Protein AF-A0A101X2W8-F1 (afdb_monomer_lite)

pLDDT: mean 85.32, std 11.52, range [50.97, 95.5]

Sequence (75 aa):
MKAVVLGNMTRRQAEALKRLGFHVLNGSAKPDLDNSIVVVVDDRPLAERLGALYMSREELEEFLRFAEPELRVPD

Secondary structure (DSSP, 8-state):
-EEEEEES--HHHHHHHHHTT-EEPPTTSPP-STTEEEEEES-HHHHHHHTPEEE-HHHHHHHHHHHTTTT----

Structure (mmCIF, N/CA/C/O backbone):
data_AF-A0A101X2W8-F1
#
_entry.id   AF-A0A101X2W8-F1
#
loop_
_atom_site.group_PDB
_atom_site.id
_atom_site.type_symbol
_atom_site.label_atom_id
_atom_site.label_alt_id
_atom_site.label_comp_id
_atom_site.label_asym_id
_atom_site.label_entity_id
_atom_site.label_seq_id
_atom_site.pdbx_PDB_ins_code
_atom_site.Cartn_x
_atom_site.Cartn_y
_atom_site.Cartn_z
_atom_site.occupancy
_atom_site.B_iso_or_equiv
_atom_site.auth_seq_id
_atom_site.auth_comp_id
_atom_site.auth_asym_id
_atom_site.auth_atom_id
_atom_site.pdbx_PDB_model_num
ATOM 1 N N . MET A 1 1 ? -11.596 -7.332 -9.613 1.00 71.31 1 MET A N 1
ATOM 2 C CA . MET A 1 1 ? -10.519 -6.353 -9.386 1.00 71.31 1 MET A CA 1
ATOM 3 C C . MET A 1 1 ? -10.269 -6.216 -7.891 1.00 71.31 1 MET A C 1
ATOM 5 O O . MET A 1 1 ? -11.219 -5.966 -7.158 1.00 71.31 1 MET A O 1
ATOM 9 N N . LYS A 1 2 ? -9.038 -6.461 -7.431 1.00 84.69 2 LYS A N 1
ATOM 10 C CA . LYS A 1 2 ? -8.647 -6.386 -6.010 1.00 84.69 2 LYS A CA 1
ATOM 11 C C . LYS A 1 2 ? -7.702 -5.204 -5.784 1.00 84.69 2 LYS A C 1
ATOM 13 O O . LYS A 1 2 ? -6.846 -4.959 -6.625 1.00 84.69 2 LYS A O 1
ATOM 18 N N . ALA A 1 3 ? -7.843 -4.488 -4.670 1.00 90.19 3 ALA A N 1
ATOM 19 C CA . ALA A 1 3 ? -6.881 -3.462 -4.269 1.00 90.19 3 ALA A CA 1
ATOM 20 C C . ALA A 1 3 ? -5.778 -4.113 -3.427 1.00 90.19 3 ALA A C 1
ATOM 22 O O . ALA A 1 3 ? -6.038 -4.617 -2.330 1.00 90.19 3 ALA A O 1
ATOM 23 N N . VAL A 1 4 ? -4.564 -4.148 -3.968 1.00 93.06 4 VAL A N 1
ATOM 24 C CA . VAL A 1 4 ? -3.400 -4.777 -3.347 1.00 93.06 4 VAL A CA 1
ATOM 25 C C . VAL A 1 4 ? -2.427 -3.699 -2.900 1.00 93.06 4 VAL A C 1
ATOM 27 O O . VAL A 1 4 ? -2.048 -2.843 -3.693 1.00 93.06 4 VAL A O 1
ATOM 30 N N . VAL A 1 5 ? -2.001 -3.758 -1.641 1.00 93.00 5 VAL A N 1
ATOM 31 C CA . VAL A 1 5 ? -1.010 -2.841 -1.076 1.00 93.00 5 VAL A CA 1
ATOM 32 C C . VAL A 1 5 ? 0.241 -3.626 -0.703 1.00 93.00 5 VAL A C 1
ATOM 34 O O . VAL A 1 5 ? 0.156 -4.673 -0.061 1.00 93.00 5 VAL A O 1
ATOM 37 N N . LEU A 1 6 ? 1.408 -3.127 -1.094 1.00 91.31 6 LEU A N 1
ATOM 38 C CA . LEU A 1 6 ? 2.710 -3.671 -0.703 1.00 91.31 6 LEU A CA 1
ATOM 39 C C . LEU A 1 6 ? 3.691 -2.540 -0.392 1.00 91.31 6 LEU A C 1
ATOM 41 O O . LEU A 1 6 ? 3.402 -1.382 -0.666 1.00 91.31 6 LEU A O 1
ATOM 45 N N . GLY A 1 7 ? 4.855 -2.874 0.156 1.00 87.12 7 GLY A N 1
ATOM 46 C CA . GLY A 1 7 ? 5.914 -1.908 0.457 1.00 87.12 7 GLY A CA 1
ATOM 47 C C . GLY A 1 7 ? 6.186 -1.766 1.952 1.00 87.12 7 GLY A C 1
ATOM 48 O O . GLY A 1 7 ? 5.808 -2.629 2.752 1.00 87.12 7 GLY A O 1
ATOM 49 N N . ASN A 1 8 ? 6.879 -0.693 2.325 1.00 86.56 8 ASN A N 1
ATOM 50 C CA . ASN A 1 8 ? 7.351 -0.485 3.689 1.00 86.56 8 ASN A CA 1
ATOM 51 C C . ASN A 1 8 ? 6.240 0.105 4.557 1.00 86.56 8 ASN A C 1
ATOM 53 O O . ASN A 1 8 ? 5.909 1.284 4.481 1.00 86.56 8 ASN A O 1
ATOM 57 N N . MET A 1 9 ? 5.674 -0.729 5.424 1.00 89.00 9 MET A N 1
ATOM 58 C CA . MET A 1 9 ? 4.654 -0.319 6.382 1.00 89.00 9 MET A CA 1
ATOM 59 C C . MET A 1 9 ? 4.822 -1.068 7.700 1.00 89.00 9 MET A C 1
ATOM 61 O O . MET A 1 9 ? 5.305 -2.201 7.757 1.00 89.00 9 MET A O 1
ATOM 65 N N . THR A 1 10 ? 4.403 -0.437 8.789 1.00 91.06 10 THR A N 1
ATOM 66 C CA . THR A 1 10 ? 4.376 -1.088 10.099 1.00 91.06 10 THR A CA 1
ATOM 67 C C . THR A 1 10 ? 3.291 -2.163 10.147 1.00 91.06 10 THR A C 1
ATOM 69 O O . THR A 1 10 ? 2.279 -2.094 9.447 1.00 91.06 10 THR A O 1
ATOM 72 N N . ARG A 1 11 ? 3.435 -3.127 11.065 1.00 89.56 11 ARG A N 1
ATOM 73 C CA . ARG A 1 11 ? 2.401 -4.145 11.309 1.00 89.56 11 ARG A CA 1
ATOM 74 C C . ARG A 1 11 ? 1.033 -3.524 11.622 1.00 89.56 11 ARG A C 1
ATOM 76 O O . ARG A 1 11 ? 0.018 -4.043 11.177 1.00 89.56 11 ARG A O 1
ATOM 83 N N . ARG A 1 12 ? 0.999 -2.406 12.358 1.00 90.12 12 ARG A N 1
ATOM 84 C CA . ARG A 1 12 ? -0.248 -1.700 12.696 1.00 90.12 12 ARG A CA 1
ATOM 85 C C . ARG A 1 12 ? -0.929 -1.124 11.453 1.00 90.12 12 ARG A C 1
ATOM 87 O O . ARG A 1 12 ? -2.137 -1.275 11.317 1.00 90.12 12 ARG A O 1
ATOM 94 N N . GLN A 1 13 ? -0.164 -0.505 10.556 1.00 91.38 13 GLN A N 1
ATOM 95 C CA . GLN A 1 13 ? -0.683 0.031 9.293 1.00 91.38 13 GLN A CA 1
ATOM 96 C C . GLN A 1 13 ? -1.199 -1.091 8.385 1.00 91.38 13 GLN A C 1
ATOM 98 O O . GLN A 1 13 ? -2.307 -0.992 7.868 1.00 91.38 13 GLN A O 1
ATOM 103 N N . ALA A 1 14 ? -0.453 -2.194 8.271 1.00 91.44 14 ALA A N 1
ATOM 104 C CA . ALA A 1 14 ? -0.885 -3.367 7.513 1.00 91.44 14 ALA A CA 1
ATOM 105 C C . ALA A 1 14 ? -2.215 -3.941 8.034 1.00 91.44 14 ALA A C 1
ATOM 107 O O . ALA A 1 14 ? -3.111 -4.241 7.251 1.00 91.44 14 ALA A O 1
ATOM 108 N N . GLU A 1 15 ? -2.374 -4.076 9.353 1.00 91.25 15 GLU A N 1
ATOM 109 C CA . GLU A 1 15 ? -3.628 -4.562 9.943 1.00 91.25 15 GLU A CA 1
ATOM 110 C C . GLU A 1 15 ? -4.791 -3.581 9.748 1.00 91.25 15 GLU A C 1
ATOM 112 O O . GLU A 1 15 ? -5.910 -4.012 9.475 1.00 91.25 15 GLU A O 1
ATOM 117 N N . ALA A 1 16 ? -4.545 -2.271 9.831 1.00 91.62 16 ALA A N 1
ATOM 118 C CA . ALA A 1 16 ? -5.569 -1.269 9.547 1.00 91.62 16 ALA A CA 1
ATOM 119 C C . ALA A 1 16 ? -6.045 -1.349 8.086 1.00 91.62 16 ALA A C 1
ATOM 121 O O . ALA A 1 16 ? -7.245 -1.427 7.838 1.00 91.62 16 ALA A O 1
ATOM 122 N N . LEU A 1 17 ? -5.118 -1.442 7.128 1.00 91.75 17 LEU A N 1
ATOM 123 C CA . LEU A 1 17 ? -5.436 -1.621 5.709 1.00 91.75 17 LEU A CA 1
ATOM 124 C C . LEU A 1 17 ? -6.242 -2.903 5.451 1.00 91.75 17 LEU A C 1
ATOM 126 O O . LEU A 1 17 ? -7.222 -2.873 4.711 1.00 91.75 17 LEU A O 1
ATOM 130 N N . LYS A 1 18 ? -5.897 -4.023 6.100 1.00 91.31 18 LYS A N 1
ATOM 131 C CA . LYS A 1 18 ? -6.683 -5.265 5.986 1.00 91.31 18 LYS A CA 1
ATOM 132 C C . LYS A 1 18 ? -8.119 -5.096 6.480 1.00 91.31 18 LYS A C 1
ATOM 134 O O . LYS A 1 18 ? -9.036 -5.604 5.844 1.00 91.31 18 LYS A O 1
ATOM 139 N N . ARG A 1 19 ? -8.326 -4.385 7.595 1.00 91.12 19 ARG A N 1
ATOM 140 C CA . ARG A 1 19 ? -9.671 -4.098 8.129 1.00 91.12 19 ARG A CA 1
ATOM 141 C C . ARG A 1 19 ? -10.494 -3.211 7.196 1.00 91.12 19 ARG A C 1
ATOM 143 O O . ARG A 1 19 ? -11.702 -3.380 7.131 1.00 91.12 19 ARG A O 1
ATOM 150 N N . LEU A 1 20 ? -9.833 -2.336 6.439 1.00 90.00 20 LEU A N 1
ATOM 151 C CA . LEU A 1 20 ? -10.440 -1.529 5.375 1.00 90.00 20 LEU A CA 1
ATOM 152 C C . LEU A 1 20 ? -10.678 -2.319 4.071 1.00 90.00 20 LEU A C 1
ATOM 154 O O . LEU A 1 20 ? -11.102 -1.746 3.073 1.00 90.00 20 LEU A O 1
ATOM 158 N N . GLY A 1 21 ? -10.401 -3.628 4.050 1.00 89.62 21 GLY A N 1
ATOM 159 C CA . GLY A 1 21 ? -10.661 -4.504 2.904 1.00 89.62 21 GLY A CA 1
ATOM 160 C C . GLY A 1 21 ? -9.521 -4.603 1.886 1.00 89.62 21 GLY A C 1
ATOM 161 O O . GLY A 1 21 ? -9.663 -5.312 0.887 1.00 89.62 21 GLY A O 1
ATOM 162 N N . PHE A 1 22 ? -8.375 -3.958 2.126 1.00 91.31 22 PHE A N 1
ATOM 163 C CA . PHE A 1 22 ? -7.213 -4.085 1.246 1.00 91.31 22 PHE A CA 1
ATOM 164 C C . PHE A 1 22 ? -6.531 -5.445 1.403 1.00 91.31 22 PHE A C 1
ATOM 166 O O . PHE A 1 22 ? -6.416 -6.009 2.495 1.00 91.31 22 PHE A O 1
ATOM 173 N N . HIS A 1 23 ? -5.995 -5.960 0.301 1.00 91.50 23 HIS A N 1
ATOM 174 C CA . HIS A 1 23 ? -5.088 -7.098 0.340 1.00 91.50 23 HIS A CA 1
ATOM 175 C C . HIS A 1 23 ? -3.661 -6.611 0.547 1.00 91.50 23 HIS A C 1
ATOM 177 O O . HIS A 1 23 ? -3.049 -6.057 -0.359 1.00 91.50 23 HIS A O 1
ATOM 183 N N . VAL A 1 24 ? -3.121 -6.830 1.741 1.00 91.81 24 VAL A N 1
ATOM 184 C CA . VAL A 1 24 ? -1.750 -6.427 2.063 1.00 91.81 24 VAL A CA 1
ATOM 185 C C . VAL A 1 24 ? -0.796 -7.588 1.812 1.00 91.81 24 VAL A C 1
ATOM 187 O O . VAL A 1 24 ? -0.931 -8.647 2.431 1.00 91.81 24 VAL A O 1
ATOM 190 N N . LEU A 1 25 ? 0.166 -7.387 0.914 1.00 87.75 25 LEU A N 1
ATOM 191 C CA . LEU A 1 25 ? 1.237 -8.338 0.639 1.00 87.75 25 LEU A CA 1
ATOM 192 C C . LEU A 1 25 ? 2.505 -7.942 1.391 1.00 87.75 25 LEU A C 1
ATOM 194 O O . LEU A 1 25 ? 2.950 -6.796 1.354 1.00 87.75 25 LEU A O 1
ATOM 198 N N . ASN A 1 26 ? 3.123 -8.929 2.034 1.00 70.69 26 ASN A N 1
ATOM 199 C CA . ASN A 1 26 ? 4.462 -8.776 2.589 1.00 70.69 26 ASN A CA 1
ATOM 200 C C . ASN A 1 26 ? 5.478 -8.871 1.439 1.00 70.69 26 ASN A C 1
ATOM 202 O O . ASN A 1 26 ? 5.245 -9.623 0.494 1.00 70.69 26 ASN A O 1
ATOM 206 N N . GLY A 1 27 ? 6.601 -8.149 1.530 1.00 62.59 27 GLY A N 1
ATOM 207 C CA . GLY A 1 27 ? 7.553 -7.898 0.428 1.00 62.59 27 GLY A CA 1
ATOM 208 C C . GLY A 1 27 ? 8.165 -9.108 -0.302 1.00 62.59 27 GLY A C 1
ATOM 209 O O . GLY A 1 27 ? 8.937 -8.923 -1.236 1.00 62.59 27 GLY A O 1
ATOM 210 N N . SER A 1 28 ? 7.831 -10.340 0.081 1.00 60.66 28 SER A N 1
ATOM 211 C CA . SER A 1 28 ? 8.189 -11.575 -0.622 1.00 60.66 28 SER A CA 1
ATOM 212 C C . SER A 1 28 ? 7.139 -12.059 -1.636 1.00 60.66 28 SER A C 1
ATOM 214 O O . SER A 1 28 ? 7.459 -12.905 -2.469 1.00 60.66 28 SER A O 1
ATOM 216 N N . ALA A 1 29 ? 5.905 -11.545 -1.605 1.00 67.19 29 ALA A N 1
ATOM 217 C CA . ALA A 1 29 ? 4.849 -11.937 -2.537 1.00 67.19 29 ALA A CA 1
ATOM 218 C C . ALA A 1 29 ? 4.772 -10.974 -3.731 1.00 67.19 29 ALA A C 1
ATOM 220 O O . ALA A 1 29 ? 4.672 -9.759 -3.557 1.00 67.19 29 ALA A O 1
ATOM 221 N N . LYS A 1 30 ? 4.783 -11.517 -4.955 1.00 71.00 30 LYS A N 1
ATOM 222 C CA . LYS A 1 30 ? 4.516 -10.731 -6.165 1.00 71.00 30 LYS A CA 1
ATOM 223 C C . LYS A 1 30 ? 3.001 -10.583 -6.353 1.00 71.00 30 LYS A C 1
ATOM 225 O O . LYS A 1 30 ? 2.318 -11.608 -6.358 1.00 71.00 30 LYS A O 1
ATOM 230 N N . PRO A 1 31 ? 2.472 -9.358 -6.502 1.00 76.88 31 PRO A N 1
ATOM 231 C CA . PRO A 1 31 ? 1.070 -9.167 -6.844 1.00 76.88 31 PRO A CA 1
ATOM 232 C C . PRO A 1 31 ? 0.791 -9.677 -8.262 1.00 76.88 31 PRO A C 1
ATOM 234 O O . PRO A 1 31 ? 1.629 -9.543 -9.153 1.00 76.88 31 PRO A O 1
ATOM 237 N N . ASP A 1 32 ? -0.400 -10.234 -8.466 1.00 80.06 32 ASP A N 1
ATOM 238 C CA . ASP A 1 32 ? -0.952 -10.456 -9.802 1.00 80.06 32 ASP A CA 1
ATOM 239 C C . ASP A 1 32 ? -1.442 -9.108 -10.351 1.00 80.06 32 ASP A C 1
ATOM 241 O O . ASP A 1 32 ? -2.379 -8.516 -9.800 1.00 80.06 32 ASP A O 1
ATOM 245 N N . LEU A 1 33 ? -0.760 -8.600 -11.380 1.00 77.50 33 LEU A N 1
ATOM 246 C CA . LEU A 1 33 ? -0.979 -7.262 -11.936 1.00 77.50 33 LEU A CA 1
ATOM 247 C C . LEU A 1 33 ? -2.174 -7.205 -12.899 1.00 77.50 33 LEU A C 1
ATOM 249 O O . LEU A 1 33 ? -2.768 -6.142 -13.045 1.00 77.50 33 LEU A O 1
ATOM 253 N N . ASP A 1 34 ? -2.577 -8.326 -13.504 1.00 78.06 34 ASP A N 1
ATOM 254 C CA . ASP A 1 34 ? -3.572 -8.325 -14.588 1.00 78.06 34 ASP A CA 1
ATOM 255 C C . ASP A 1 34 ? -5.016 -8.131 -14.080 1.00 78.06 34 ASP A C 1
ATOM 257 O O . ASP A 1 34 ? -5.921 -7.813 -14.852 1.00 78.06 34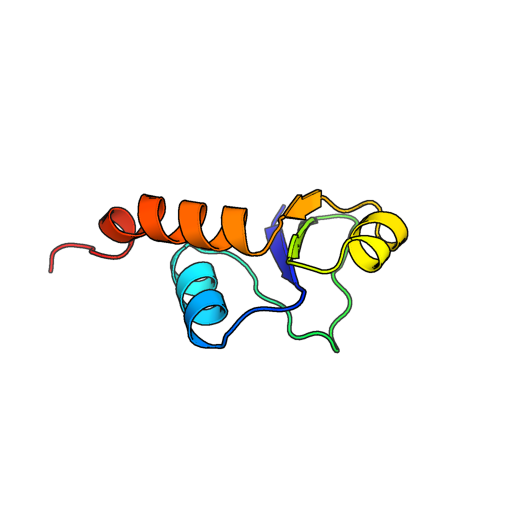 ASP A O 1
ATOM 261 N N . ASN A 1 35 ? -5.261 -8.292 -12.773 1.00 82.69 35 ASN A N 1
ATOM 262 C CA . ASN A 1 35 ? -6.597 -8.160 -12.168 1.00 82.69 35 ASN A CA 1
ATOM 263 C C . ASN A 1 35 ? -6.601 -7.401 -10.824 1.00 82.69 35 ASN A C 1
ATOM 265 O O . ASN A 1 35 ? -7.529 -7.540 -10.007 1.00 82.69 35 ASN A O 1
ATOM 269 N N . SER A 1 36 ? -5.571 -6.586 -10.585 1.00 87.19 36 SER A N 1
ATOM 270 C CA . SER A 1 36 ? -5.407 -5.842 -9.334 1.00 87.19 36 SER A CA 1
ATOM 271 C C . SER A 1 36 ? -5.044 -4.380 -9.569 1.00 87.19 36 SER A C 1
ATOM 273 O O . SER A 1 36 ? -4.224 -4.061 -10.421 1.00 87.19 36 SER A O 1
ATOM 275 N N . ILE A 1 37 ? -5.601 -3.492 -8.745 1.00 89.62 37 ILE A N 1
ATOM 276 C CA . ILE A 1 37 ? -5.041 -2.153 -8.551 1.00 89.62 37 ILE A CA 1
ATOM 277 C C . ILE A 1 37 ? -3.958 -2.296 -7.492 1.00 89.62 37 ILE A C 1
ATOM 279 O O . ILE A 1 37 ? -4.251 -2.689 -6.362 1.00 89.62 37 ILE A O 1
ATOM 283 N N . VAL A 1 38 ? -2.717 -1.999 -7.861 1.00 92.81 38 VAL A N 1
ATOM 284 C CA . VAL A 1 38 ? -1.565 -2.150 -6.975 1.00 92.81 38 VAL A CA 1
ATOM 285 C C . VAL A 1 38 ? -1.105 -0.78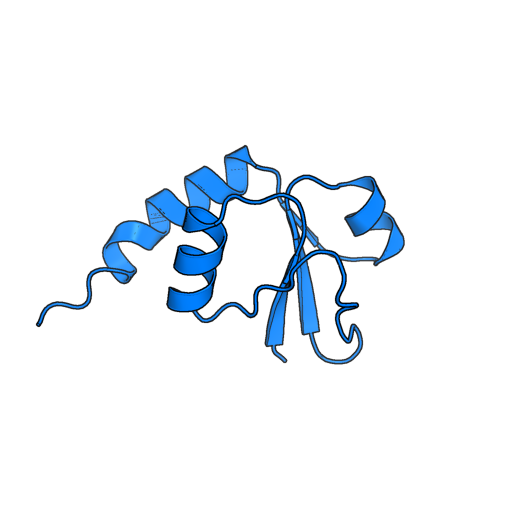9 -6.472 1.00 92.81 38 VAL A C 1
ATOM 287 O O . VAL A 1 38 ? -0.873 0.120 -7.266 1.00 92.81 38 VAL A O 1
ATOM 290 N N . VAL A 1 39 ? -0.958 -0.674 -5.153 1.00 93.81 39 VAL A N 1
ATOM 291 C CA . VAL A 1 39 ? -0.410 0.494 -4.459 1.00 93.81 39 VAL A CA 1
ATOM 292 C C . VAL A 1 39 ? 0.863 0.076 -3.733 1.00 93.81 39 VAL A C 1
ATOM 294 O O . VAL A 1 39 ? 0.863 -0.857 -2.929 1.00 93.81 39 VAL A O 1
ATOM 297 N N . VAL A 1 40 ? 1.958 0.769 -4.016 1.00 93.81 40 VAL A N 1
ATOM 298 C CA . VAL A 1 40 ? 3.254 0.558 -3.380 1.00 93.81 40 VAL A CA 1
ATOM 299 C C . VAL A 1 40 ? 3.520 1.695 -2.403 1.00 93.81 40 VAL A C 1
ATOM 301 O O . VAL A 1 40 ? 3.548 2.864 -2.785 1.00 93.81 40 VAL A O 1
ATOM 304 N N . VAL A 1 41 ? 3.724 1.332 -1.141 1.00 93.88 41 VAL A N 1
ATOM 305 C CA . VAL A 1 41 ? 3.970 2.249 -0.032 1.00 93.88 41 VAL A CA 1
ATOM 306 C C . VAL A 1 41 ? 5.467 2.423 0.178 1.00 93.88 41 VAL A C 1
ATOM 308 O O . VAL A 1 41 ? 6.177 1.446 0.417 1.00 93.88 41 VAL A O 1
ATOM 311 N N . ASP A 1 42 ? 5.920 3.675 0.138 1.00 93.12 42 ASP A N 1
ATOM 312 C CA . ASP A 1 42 ? 7.270 4.083 0.553 1.00 93.12 42 ASP A CA 1
ATOM 313 C C . ASP 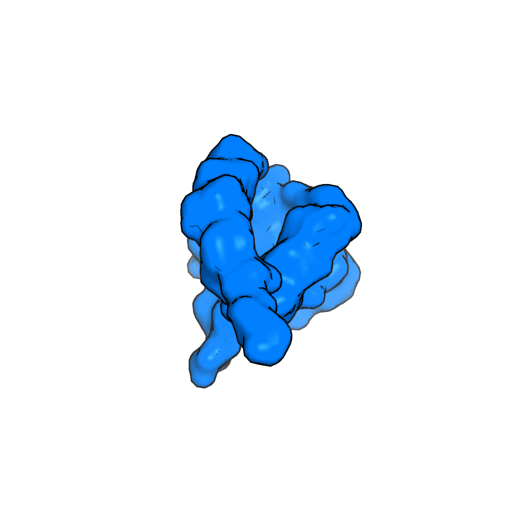A 1 42 ? 8.415 3.334 -0.174 1.00 93.12 42 ASP A C 1
ATOM 315 O O . ASP A 1 42 ? 9.508 3.140 0.354 1.00 93.12 42 ASP A O 1
ATOM 319 N N . ASP A 1 43 ? 8.160 2.907 -1.416 1.00 91.62 43 ASP A N 1
ATOM 320 C CA . ASP A 1 43 ? 9.149 2.325 -2.332 1.00 91.62 43 ASP A CA 1
ATOM 321 C C . ASP A 1 43 ? 8.832 2.751 -3.777 1.00 91.62 43 ASP A C 1
ATOM 323 O O . ASP A 1 43 ? 8.181 2.051 -4.557 1.00 91.62 43 ASP A O 1
ATOM 327 N N . ARG A 1 44 ? 9.253 3.972 -4.125 1.00 92.56 44 ARG A N 1
ATOM 328 C CA . ARG A 1 44 ? 9.021 4.557 -5.454 1.00 92.56 44 ARG A CA 1
ATOM 329 C C . ARG A 1 44 ? 9.687 3.756 -6.585 1.00 92.56 44 ARG A C 1
ATOM 331 O O . ARG A 1 44 ? 8.995 3.494 -7.569 1.00 92.56 44 ARG A O 1
ATOM 338 N N . PRO A 1 45 ? 10.955 3.309 -6.469 1.00 92.88 45 PRO A N 1
ATOM 339 C CA . PRO A 1 45 ? 11.563 2.459 -7.492 1.00 92.88 45 PRO A CA 1
ATOM 340 C C . PRO A 1 45 ? 10.776 1.169 -7.749 1.00 92.88 45 PRO A C 1
ATOM 342 O O . PRO A 1 45 ? 10.666 0.729 -8.894 1.00 92.88 45 PRO A O 1
ATOM 345 N N . LEU A 1 46 ? 10.210 0.547 -6.709 1.00 90.31 46 LEU A N 1
ATOM 346 C CA . LEU A 1 46 ? 9.366 -0.634 -6.881 1.00 90.31 46 LEU A CA 1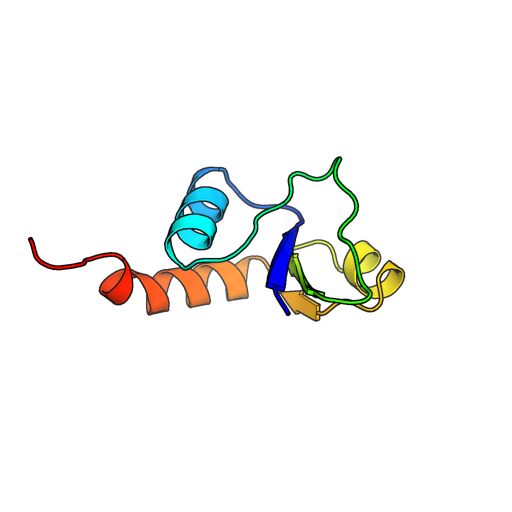
ATOM 347 C C . LEU A 1 46 ? 8.043 -0.302 -7.580 1.00 90.31 46 LEU A C 1
ATOM 349 O O . LEU A 1 46 ? 7.631 -1.060 -8.457 1.00 90.31 46 LEU A O 1
ATOM 353 N N . ALA A 1 47 ? 7.408 0.824 -7.243 1.00 91.94 47 ALA A N 1
ATOM 354 C CA . ALA A 1 47 ? 6.194 1.287 -7.917 1.00 91.94 47 ALA A CA 1
ATOM 355 C C . ALA A 1 47 ? 6.412 1.448 -9.430 1.00 91.94 47 ALA A C 1
ATOM 357 O O . ALA A 1 47 ? 5.660 0.890 -10.227 1.00 91.94 47 ALA A O 1
ATOM 358 N N . GLU A 1 48 ? 7.494 2.129 -9.821 1.00 92.75 48 GLU A N 1
ATOM 359 C CA . GLU A 1 48 ? 7.863 2.350 -11.224 1.00 92.75 48 GLU A CA 1
ATOM 360 C C . GLU A 1 48 ? 8.139 1.033 -11.957 1.00 92.75 48 GLU A C 1
ATOM 362 O O . GLU A 1 48 ? 7.628 0.811 -13.053 1.00 92.75 48 GLU A O 1
ATOM 367 N N . ARG A 1 49 ? 8.886 0.114 -11.328 1.00 90.56 49 ARG A N 1
ATOM 368 C CA . ARG A 1 49 ? 9.177 -1.214 -11.896 1.00 90.56 49 ARG A CA 1
ATOM 369 C C . ARG A 1 49 ? 7.929 -2.060 -12.134 1.00 90.56 49 ARG A C 1
ATOM 371 O O . ARG A 1 49 ? 7.951 -2.914 -13.015 1.00 90.56 49 ARG A O 1
ATOM 378 N N . LEU A 1 50 ? 6.891 -1.873 -11.322 1.00 88.44 50 LEU A N 1
ATOM 379 C CA . LEU A 1 50 ? 5.629 -2.605 -11.423 1.00 88.44 50 LEU A CA 1
ATOM 380 C C . LEU A 1 50 ? 4.569 -1.865 -12.254 1.00 88.44 50 LEU A C 1
ATOM 382 O O . LEU A 1 50 ? 3.511 -2.438 -12.495 1.00 88.44 50 LEU A O 1
ATOM 386 N N . GLY A 1 51 ? 4.814 -0.613 -12.666 1.00 90.12 51 GLY A N 1
ATOM 387 C CA . GLY A 1 51 ? 3.778 0.244 -13.255 1.00 90.12 51 GLY A CA 1
ATOM 388 C C . GLY A 1 51 ? 2.601 0.495 -12.301 1.00 90.12 51 GLY A C 1
ATOM 389 O O . GLY A 1 51 ? 1.464 0.639 -12.743 1.00 90.12 51 GLY A O 1
ATOM 390 N N . ALA A 1 52 ? 2.865 0.482 -10.993 1.00 91.31 52 ALA A N 1
ATOM 391 C CA . ALA A 1 52 ? 1.870 0.564 -9.930 1.00 91.31 52 ALA A CA 1
ATOM 392 C C . ALA A 1 52 ? 1.711 1.996 -9.397 1.00 91.31 52 ALA A C 1
ATOM 394 O O . ALA A 1 52 ? 2.550 2.869 -9.628 1.00 91.31 52 ALA A O 1
ATOM 395 N N . LEU A 1 53 ? 0.644 2.232 -8.630 1.00 93.94 53 LEU A N 1
ATOM 396 C CA . LEU A 1 53 ? 0.466 3.490 -7.910 1.00 93.94 53 LEU A CA 1
ATOM 397 C C . LEU A 1 53 ? 1.489 3.585 -6.776 1.00 93.94 53 LEU A C 1
ATOM 399 O O . LEU A 1 53 ? 1.756 2.600 -6.090 1.00 93.94 53 LEU A O 1
ATOM 403 N N . TYR A 1 54 ? 2.029 4.778 -6.556 1.00 95.00 54 TYR A N 1
ATOM 404 C CA . TYR A 1 54 ? 2.889 5.075 -5.416 1.00 95.00 54 TYR A CA 1
ATOM 405 C C . TYR A 1 54 ? 2.098 5.832 -4.348 1.00 95.00 54 TYR A C 1
ATOM 407 O O . TYR A 1 54 ? 1.331 6.735 -4.675 1.00 95.00 54 TYR A O 1
ATOM 415 N N . MET A 1 55 ? 2.327 5.480 -3.085 1.00 95.50 55 MET A N 1
ATOM 416 C CA . MET A 1 55 ? 1.853 6.206 -1.913 1.00 95.50 55 MET A CA 1
ATOM 417 C C . MET A 1 55 ? 3.031 6.395 -0.959 1.00 95.50 55 MET A C 1
ATOM 419 O O . MET A 1 55 ? 3.724 5.444 -0.596 1.00 95.50 55 MET A O 1
ATOM 423 N N . SER A 1 56 ? 3.296 7.628 -0.559 1.00 95.12 56 SER A N 1
ATOM 424 C CA . SER A 1 56 ? 4.298 7.920 0.458 1.00 95.12 56 SER A CA 1
ATOM 425 C C . SER A 1 56 ? 3.840 7.437 1.834 1.00 95.12 56 SER A C 1
ATOM 427 O O . SER A 1 56 ? 2.660 7.171 2.085 1.00 95.12 56 SER A O 1
ATOM 429 N N . ARG A 1 57 ? 4.788 7.338 2.765 1.00 92.50 57 ARG A N 1
ATOM 430 C CA . ARG A 1 57 ? 4.464 7.004 4.150 1.00 92.50 57 ARG A CA 1
ATOM 431 C C . ARG A 1 57 ? 3.546 8.043 4.806 1.00 92.50 57 ARG A C 1
ATOM 433 O O . ARG A 1 57 ? 2.659 7.658 5.562 1.00 92.50 57 ARG A O 1
ATOM 440 N N . GLU A 1 58 ? 3.745 9.323 4.504 1.00 94.50 58 GLU A N 1
ATOM 441 C CA . GLU A 1 58 ? 2.929 10.429 5.024 1.00 94.50 58 GLU A CA 1
ATOM 442 C C . GLU A 1 58 ? 1.483 10.329 4.520 1.00 94.50 58 GLU A C 1
ATOM 444 O O . GLU A 1 58 ? 0.550 10.355 5.319 1.00 94.50 58 GLU A O 1
ATOM 449 N N . GLU A 1 59 ? 1.292 10.082 3.220 1.00 95.31 59 GLU A N 1
ATOM 450 C CA . GLU A 1 59 ? -0.038 9.885 2.625 1.00 95.31 59 GLU A CA 1
ATOM 451 C C . GLU A 1 59 ? -0.760 8.665 3.211 1.00 95.31 59 GLU A C 1
ATOM 453 O O . GLU A 1 59 ? -1.965 8.717 3.458 1.00 95.31 59 GLU A O 1
ATOM 458 N N . LEU A 1 60 ? -0.038 7.573 3.490 1.00 94.31 60 LEU A N 1
ATOM 459 C CA . LEU A 1 60 ? -0.619 6.414 4.171 1.00 94.31 60 LEU A CA 1
ATOM 460 C C . LEU A 1 60 ? -1.096 6.773 5.586 1.00 94.31 60 LEU A C 1
ATOM 462 O O . LEU A 1 60 ? -2.152 6.317 6.024 1.00 94.31 60 LEU A O 1
ATOM 466 N N . GLU A 1 61 ? -0.318 7.557 6.329 1.00 93.12 61 GLU A N 1
ATOM 467 C CA . GLU A 1 61 ? -0.682 7.975 7.683 1.00 93.12 61 GLU A CA 1
ATOM 468 C C . GLU A 1 61 ? -1.905 8.901 7.685 1.00 93.12 61 GLU A C 1
ATOM 470 O O . GLU A 1 61 ? -2.799 8.727 8.518 1.00 93.12 61 GLU A O 1
ATOM 475 N N . GLU A 1 62 ? -1.988 9.832 6.736 1.00 94.19 62 GLU A N 1
ATOM 476 C CA . GLU A 1 62 ? -3.165 10.684 6.544 1.00 94.19 62 GLU A CA 1
ATOM 477 C C . GLU A 1 62 ? -4.399 9.876 6.137 1.00 94.19 62 GLU A C 1
ATOM 479 O O . GLU A 1 62 ? -5.465 10.039 6.737 1.00 94.19 62 GLU A O 1
ATOM 484 N N . PHE A 1 63 ? -4.248 8.946 5.190 1.00 92.62 63 PHE A N 1
ATOM 485 C CA . PHE A 1 63 ? -5.318 8.045 4.765 1.00 92.62 63 PHE A CA 1
ATOM 486 C C . PHE A 1 63 ? -5.879 7.240 5.943 1.00 92.62 63 PHE A C 1
ATOM 488 O O . PHE A 1 63 ? -7.089 7.202 6.161 1.00 92.62 63 PHE A O 1
ATOM 495 N N . LEU A 1 64 ? -5.006 6.625 6.745 1.00 91.81 64 LEU A N 1
ATOM 496 C CA . LEU A 1 64 ? -5.431 5.827 7.895 1.00 91.81 64 LEU A CA 1
ATOM 497 C C . LEU A 1 64 ? -6.069 6.675 8.996 1.00 91.81 64 LEU A C 1
ATOM 499 O O . LEU A 1 64 ? -6.993 6.203 9.653 1.00 91.81 64 LEU A O 1
ATOM 503 N N . ARG A 1 65 ? -5.610 7.917 9.191 1.00 90.12 65 ARG A N 1
ATOM 504 C CA . ARG A 1 65 ? -6.242 8.863 10.120 1.00 90.12 65 ARG A CA 1
ATOM 505 C C . ARG A 1 65 ? -7.653 9.223 9.664 1.00 90.12 65 ARG A C 1
ATOM 507 O O . ARG A 1 65 ? -8.561 9.269 10.487 1.00 90.12 65 ARG A O 1
ATOM 514 N N . PHE A 1 66 ? -7.842 9.453 8.367 1.00 88.56 66 PHE A N 1
ATOM 515 C CA . PHE A 1 66 ? -9.159 9.736 7.801 1.00 88.56 66 PHE A CA 1
ATOM 516 C C . PHE A 1 66 ? -10.097 8.525 7.877 1.00 88.56 66 PHE A C 1
ATOM 518 O O . PHE A 1 66 ? -11.281 8.691 8.143 1.00 88.56 66 PHE A O 1
ATOM 525 N N . ALA A 1 67 ? -9.571 7.312 7.692 1.00 85.25 67 ALA A N 1
ATOM 526 C CA . ALA A 1 67 ? -10.345 6.071 7.727 1.00 85.25 67 ALA A CA 1
ATOM 527 C C . ALA A 1 67 ? -10.616 5.535 9.153 1.00 85.25 67 ALA A C 1
ATOM 529 O O . ALA A 1 67 ? -11.394 4.598 9.331 1.00 85.25 67 ALA A O 1
ATOM 530 N N . GLU A 1 68 ? -9.999 6.114 10.188 1.00 73.31 68 GLU A N 1
ATOM 531 C CA . GLU A 1 68 ? -10.148 5.700 11.591 1.00 73.31 68 GLU A CA 1
ATOM 532 C C . GLU A 1 68 ? -11.606 5.691 12.115 1.00 73.31 68 GLU A C 1
ATOM 534 O O . GLU A 1 68 ? -11.951 4.769 12.861 1.00 73.31 68 GLU A O 1
ATOM 539 N N . PRO A 1 69 ? -12.496 6.629 11.726 1.00 67.25 69 PRO A N 1
ATOM 540 C CA . PRO A 1 69 ? -13.914 6.578 12.080 1.00 67.25 69 PRO A CA 1
ATOM 541 C C . PRO A 1 69 ? -14.652 5.381 11.467 1.00 67.25 69 PRO A C 1
ATOM 543 O O . PRO A 1 69 ? -15.512 4.812 12.129 1.00 67.25 69 PRO A O 1
ATOM 546 N N . GLU A 1 70 ? -14.300 4.954 10.250 1.00 62.59 70 GLU A N 1
ATOM 547 C CA . GLU A 1 70 ? -14.939 3.803 9.585 1.00 62.59 70 GLU A CA 1
ATOM 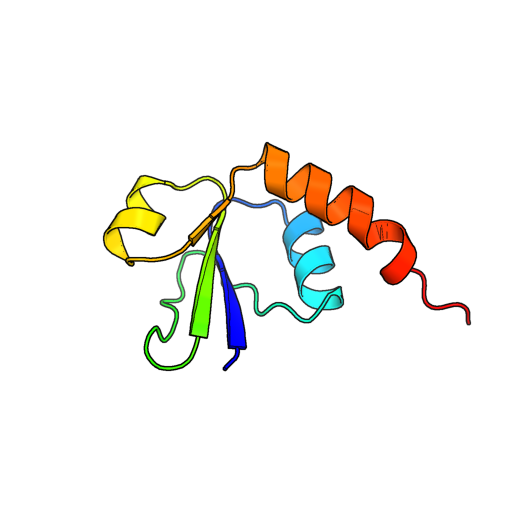548 C C . GLU A 1 70 ? -14.458 2.452 10.134 1.00 62.59 70 GLU A C 1
ATOM 550 O O . GLU A 1 70 ? -15.141 1.438 10.011 1.00 62.59 70 GLU A O 1
ATOM 555 N N . LEU A 1 71 ? -13.308 2.433 10.814 1.00 60.03 71 LEU A N 1
ATOM 556 C CA . LEU A 1 71 ? -12.823 1.270 11.565 1.00 60.03 71 LEU A CA 1
ATOM 557 C C . LEU A 1 71 ? -13.547 1.073 12.907 1.00 60.03 71 LEU A C 1
ATOM 559 O O . LEU A 1 71 ? -13.371 0.030 13.542 1.00 60.03 71 LEU A O 1
ATOM 563 N N . ARG A 1 72 ? -14.340 2.057 13.350 1.00 59.00 72 ARG A N 1
ATOM 564 C CA . ARG A 1 72 ? -15.242 1.949 14.499 1.00 59.00 72 ARG A CA 1
ATOM 565 C C . ARG A 1 72 ? -16.642 1.609 13.994 1.00 59.00 72 ARG A C 1
ATOM 567 O O . ARG A 1 72 ? -17.498 2.480 13.893 1.00 59.00 72 ARG A O 1
ATOM 574 N N . VAL A 1 73 ? -16.888 0.340 13.684 1.00 57.97 73 VAL A N 1
ATOM 575 C CA . VAL A 1 7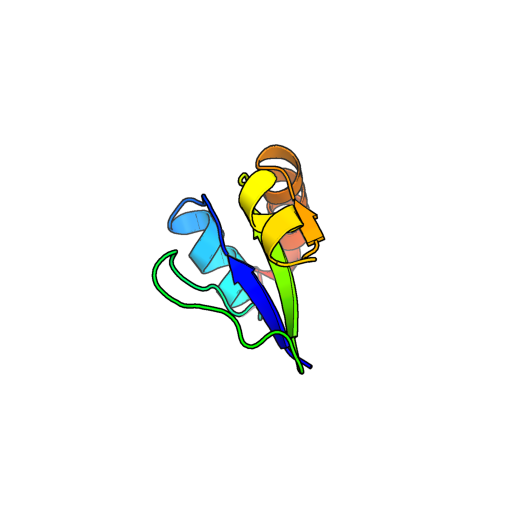3 ? -18.277 -0.129 13.591 1.00 57.97 73 VAL A CA 1
ATOM 576 C C . VAL A 1 73 ? -18.868 -0.039 15.009 1.00 57.97 73 VAL A C 1
ATOM 578 O O . VAL A 1 73 ? -18.222 -0.545 15.931 1.00 57.97 73 VAL A O 1
ATOM 581 N N . PRO A 1 74 ? -20.004 0.648 15.234 1.00 53.03 74 PRO A N 1
ATOM 582 C CA . PRO A 1 74 ? -20.700 0.575 16.515 1.00 53.03 74 PRO A CA 1
ATOM 583 C C . PRO A 1 74 ? -21.195 -0.862 16.735 1.00 53.03 74 PRO A C 1
ATOM 585 O O . PRO A 1 74 ? -21.638 -1.496 15.777 1.00 53.03 74 PRO A O 1
ATOM 588 N N . ASP A 1 75 ? -21.057 -1.351 17.972 1.00 50.97 75 ASP A N 1
ATOM 589 C CA . ASP A 1 75 ? -21.504 -2.679 18.429 1.00 50.97 75 ASP A CA 1
ATOM 590 C C . ASP A 1 75 ? -22.942 -3.038 18.004 1.00 50.97 75 ASP A C 1
ATOM 592 O O . ASP A 1 75 ? -23.820 -2.140 18.023 1.00 50.97 75 ASP A O 1
#

Radius of gyration: 12.44 Å; chains: 1; bounding box: 33×23×33 Å

Foldseek 3Di:
DAEEEEEDDDPVLQVLCVLVVHHYDYPVDDDDLPPYQYEYECCVVVCVVSVHHYDYPVNSVVVSVVCVVVSDDDD